Protein AF-A0A1Z7ZIZ3-F1 (afdb_monomer)

pLDDT: mean 87.57, std 15.67, range [35.22, 98.44]

Mean predicted aligned error: 7.8 Å

Foldseek 3Di:
DDPPPPPPCQVVQPPFLCRPCVVVLVVVLVVLLVQLVVLQVQLVVCCVVPNQQDPSS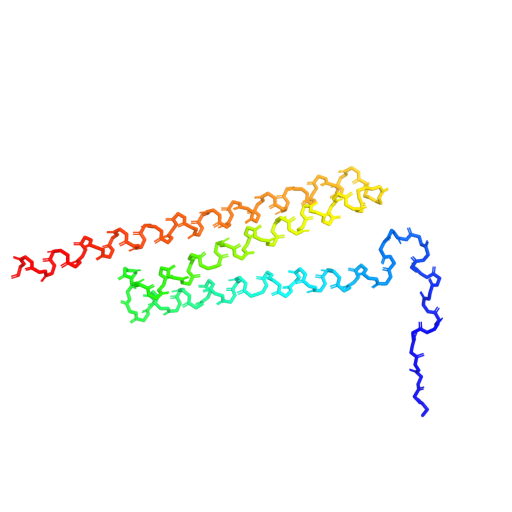LVSLLVSLVSLLVSLVSLVVVCVSRVVVDDPVRSVVSNVVSVVSNVSSVVSNVSSVVSHVVNVVVVVVVVPD

Nearest PDB structures (foldseek):
  4wwf-assembly1_A-3  TM=7.511E-01  e=4.796E+00  Cupriavidus metallidurans CH34
  1hx1-assembly1_B  TM=3.917E-01  e=4.114E+00  Homo sapiens
  5aqt-assembly1_B  TM=3.943E-01  e=5.047E+00  Homo sapiens

Sequence (129 aa):
MLVIPDIYYSKVYENHVLGAFNNLILTGLLVIILTGSFKVQQGIKHIIKEGFFNSTSELKFKHSGLIFIVFACCRFLYIIIVIREFKLSELINNSIMAFLVILVGIGLLIFSDFIKNGGVLKEENDLTI

Structure (mmCIF, N/CA/C/O backbone):
data_AF-A0A1Z7ZIZ3-F1
#
_entry.id   AF-A0A1Z7ZIZ3-F1
#
loop_
_atom_site.group_PDB
_atom_site.id
_atom_site.type_symbol
_atom_site.label_atom_id
_atom_site.label_alt_id
_atom_site.label_comp_id
_atom_site.label_asym_id
_atom_site.label_entity_id
_atom_site.label_seq_id
_atom_site.pdbx_PDB_ins_code
_atom_site.Cartn_x
_atom_site.Cartn_y
_atom_site.Cartn_z
_atom_site.occupancy
_atom_site.B_iso_or_equiv
_atom_site.auth_seq_id
_atom_site.auth_comp_id
_atom_site.auth_asym_id
_atom_site.auth_atom_id
_atom_site.pdbx_PDB_model_num
ATOM 1 N N . MET A 1 1 ? -19.437 -14.476 -36.652 1.00 35.22 1 MET A N 1
ATOM 2 C CA . MET A 1 1 ? -18.017 -14.678 -36.999 1.00 35.22 1 MET A CA 1
ATOM 3 C C . MET A 1 1 ? -17.202 -14.162 -35.824 1.00 35.22 1 MET A C 1
ATOM 5 O O . MET A 1 1 ? -17.168 -12.960 -35.604 1.00 35.22 1 MET A O 1
ATOM 9 N N . LEU A 1 2 ? -16.708 -15.070 -34.981 1.00 36.31 2 LEU A N 1
ATOM 10 C CA . LEU A 1 2 ? -15.937 -14.743 -33.779 1.00 36.31 2 LEU A CA 1
ATOM 11 C C . LEU A 1 2 ? -14.520 -14.384 -34.239 1.00 36.31 2 LEU A C 1
ATOM 13 O O . LEU A 1 2 ? -13.736 -15.261 -34.591 1.00 36.31 2 LEU A O 1
ATOM 17 N N . VAL A 1 3 ? -14.236 -13.089 -34.345 1.00 40.53 3 VAL A N 1
ATOM 18 C CA . VAL A 1 3 ? -12.892 -12.598 -34.658 1.00 40.53 3 VAL A CA 1
ATOM 19 C C . VAL A 1 3 ? -12.088 -12.688 -33.367 1.00 40.53 3 VAL A C 1
ATOM 21 O O . VAL A 1 3 ? -12.293 -11.893 -32.455 1.00 40.53 3 VAL A O 1
ATOM 24 N N . ILE A 1 4 ? -11.226 -13.701 -33.269 1.00 49.31 4 ILE A N 1
ATOM 25 C CA . ILE A 1 4 ? -10.230 -13.825 -32.201 1.00 49.31 4 ILE A CA 1
ATOM 26 C C . ILE A 1 4 ? -9.181 -12.724 -32.454 1.00 49.31 4 ILE A C 1
ATOM 28 O O . ILE A 1 4 ? -8.470 -12.813 -33.458 1.00 49.31 4 ILE A O 1
ATOM 32 N N . PRO A 1 5 ? -9.076 -11.676 -31.614 1.00 52.44 5 PRO A N 1
ATOM 33 C CA . PRO A 1 5 ? -8.212 -10.520 -31.889 1.00 52.44 5 PRO A CA 1
ATOM 34 C C . PRO A 1 5 ? -6.716 -10.800 -31.673 1.00 52.44 5 PRO A C 1
ATOM 36 O O . PRO A 1 5 ? -5.875 -9.982 -32.042 1.00 52.44 5 PRO A O 1
ATOM 39 N N . ASP A 1 6 ? -6.370 -11.943 -31.078 1.00 51.06 6 ASP A N 1
ATOM 40 C CA . ASP A 1 6 ? -5.061 -12.142 -30.446 1.00 51.06 6 ASP A CA 1
ATOM 41 C C . ASP A 1 6 ? -3.905 -12.472 -31.401 1.00 51.06 6 ASP A C 1
ATOM 43 O O . ASP A 1 6 ? -2.746 -12.337 -31.018 1.00 51.06 6 ASP A O 1
ATOM 47 N N . ILE A 1 7 ? -4.164 -12.855 -32.656 1.00 52.44 7 ILE A N 1
ATOM 48 C CA . ILE A 1 7 ? -3.083 -13.295 -33.564 1.00 52.44 7 ILE A CA 1
ATOM 49 C C . ILE A 1 7 ? -2.447 -12.117 -34.329 1.00 52.44 7 ILE A C 1
ATOM 51 O O . ILE A 1 7 ? -1.280 -12.186 -34.710 1.00 52.44 7 ILE A O 1
ATOM 55 N N . TYR A 1 8 ? -3.163 -11.000 -34.515 1.00 43.50 8 TYR A N 1
ATOM 56 C CA . TYR A 1 8 ? -2.672 -9.865 -35.318 1.00 43.50 8 TYR A CA 1
ATOM 57 C C . TYR A 1 8 ? -1.882 -8.806 -34.529 1.00 43.50 8 TYR A C 1
ATOM 59 O O . TYR A 1 8 ? -1.191 -7.989 -35.136 1.00 43.50 8 TYR A O 1
ATOM 67 N N . TYR A 1 9 ? -1.931 -8.824 -33.192 1.00 49.38 9 TYR A N 1
ATOM 68 C CA . TYR A 1 9 ? -1.255 -7.829 -32.344 1.00 49.38 9 TYR A CA 1
ATOM 69 C C . TYR A 1 9 ? 0.170 -8.208 -31.912 1.00 49.38 9 TYR A C 1
ATOM 71 O O . TYR A 1 9 ? 0.824 -7.415 -31.236 1.00 49.38 9 TYR A O 1
ATOM 79 N N . SER A 1 10 ? 0.694 -9.368 -32.323 1.00 48.75 10 SER A N 1
ATOM 80 C CA . SER A 1 10 ? 2.029 -9.840 -31.913 1.00 48.75 10 SER A CA 1
ATOM 81 C C . SER A 1 10 ? 3.161 -8.861 -32.260 1.00 48.75 10 SER A C 1
ATOM 83 O O . SER A 1 10 ? 4.066 -8.671 -31.452 1.00 48.75 10 SER A O 1
ATOM 85 N N . LYS A 1 11 ? 3.062 -8.144 -33.389 1.00 50.12 11 LYS A N 1
ATOM 86 C CA . LYS A 1 11 ? 4.065 -7.149 -33.817 1.00 50.12 11 LYS A CA 1
ATOM 87 C C . LYS A 1 11 ? 4.152 -5.899 -32.938 1.00 50.12 11 LYS A C 1
ATOM 89 O O . LYS A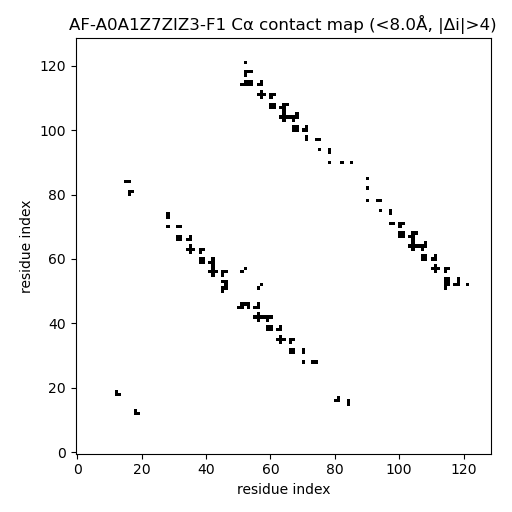 1 11 ? 5.183 -5.238 -32.931 1.00 50.12 11 LYS A O 1
ATOM 94 N N . VAL A 1 12 ? 3.099 -5.548 -32.196 1.00 54.22 12 VAL A N 1
ATOM 95 C CA . VAL A 1 12 ? 3.129 -4.379 -31.290 1.00 54.22 12 VAL A CA 1
ATOM 96 C C . VAL A 1 12 ? 3.939 -4.686 -30.025 1.00 54.22 12 VAL A C 1
ATOM 98 O O . VAL A 1 12 ? 4.492 -3.785 -29.401 1.00 54.22 12 VAL A O 1
ATOM 101 N N . TYR A 1 13 ? 4.058 -5.967 -29.670 1.00 52.28 13 TYR A N 1
ATOM 102 C CA . TYR A 1 13 ? 4.706 -6.424 -28.444 1.00 52.28 13 TYR A CA 1
ATOM 103 C C . TYR A 1 13 ? 6.163 -6.873 -28.628 1.00 52.28 13 TYR A C 1
ATOM 105 O O . TYR A 1 13 ? 6.832 -7.108 -27.626 1.00 52.28 13 TYR A O 1
ATOM 113 N N . GLU A 1 14 ? 6.676 -6.954 -29.864 1.00 55.84 14 GLU A N 1
ATOM 114 C CA . GLU A 1 14 ? 8.046 -7.422 -30.160 1.00 55.84 14 GLU A CA 1
ATOM 115 C C . GLU A 1 14 ? 9.156 -6.539 -29.559 1.00 55.84 14 GLU A C 1
ATOM 117 O O . GLU A 1 14 ? 10.275 -7.010 -29.380 1.00 55.84 14 GLU A O 1
ATOM 122 N N . ASN A 1 15 ? 8.854 -5.288 -29.191 1.00 60.50 15 ASN A N 1
ATOM 123 C CA . ASN A 1 15 ? 9.850 -4.327 -28.697 1.00 60.50 15 ASN A CA 1
ATOM 124 C C . ASN A 1 15 ? 9.861 -4.132 -27.168 1.00 60.50 15 ASN A C 1
ATOM 126 O O . ASN A 1 15 ? 10.645 -3.324 -26.675 1.00 60.50 15 ASN A O 1
ATOM 130 N N . HIS A 1 16 ? 9.020 -4.851 -26.417 1.00 65.38 16 HIS A N 1
ATOM 131 C CA . HIS A 1 16 ? 8.945 -4.745 -24.955 1.00 65.38 16 HIS A CA 1
ATOM 132 C C . HIS A 1 16 ? 9.439 -6.038 -24.288 1.00 65.38 16 HIS A C 1
ATOM 134 O O . HIS A 1 16 ? 9.002 -7.128 -24.649 1.00 65.38 16 HIS A O 1
ATOM 140 N N . VAL A 1 17 ? 10.287 -5.924 -23.262 1.00 75.81 17 VAL A N 1
ATOM 141 C CA . VAL A 1 17 ? 10.878 -7.000 -22.438 1.00 75.81 17 VAL A CA 1
ATOM 142 C C . VAL A 1 17 ? 9.814 -7.966 -21.914 1.00 75.81 17 VAL A C 1
ATOM 144 O O . VAL A 1 17 ? 10.076 -9.158 -21.782 1.00 75.81 17 VAL A O 1
ATOM 147 N N . LEU A 1 18 ? 8.605 -7.470 -21.635 1.00 78.69 18 LEU A N 1
ATOM 148 C CA . LEU A 1 18 ? 7.485 -8.275 -21.136 1.00 78.69 18 LEU A CA 1
ATOM 149 C C . LEU A 1 18 ? 6.392 -8.548 -22.181 1.00 78.69 18 LEU A C 1
ATOM 151 O O . LEU A 1 18 ? 5.465 -9.306 -21.895 1.00 78.69 18 LEU A O 1
ATOM 155 N N . GLY A 1 19 ? 6.470 -7.958 -23.378 1.00 80.75 19 GLY A N 1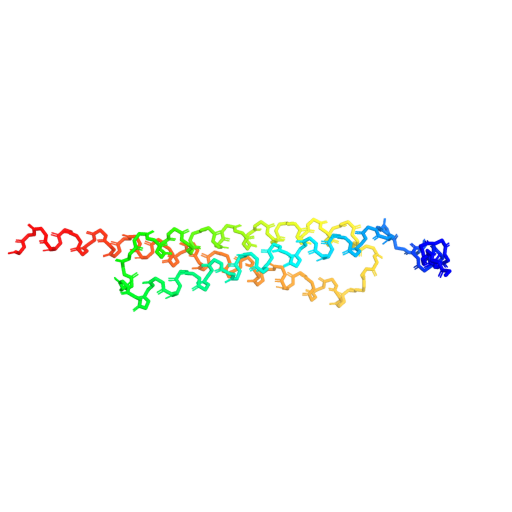
ATOM 156 C CA . GLY A 1 19 ? 5.475 -8.128 -24.441 1.00 80.75 19 GLY A CA 1
ATOM 157 C C . G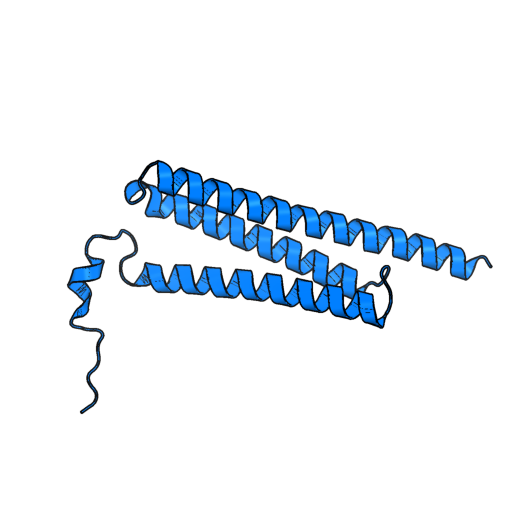LY A 1 19 ? 4.022 -8.051 -23.938 1.00 80.75 19 GLY A C 1
ATOM 158 O O . GLY A 1 19 ? 3.652 -7.139 -23.195 1.00 80.75 19 GLY A O 1
ATOM 159 N N . ALA A 1 20 ? 3.195 -9.036 -24.304 1.00 74.75 20 ALA A N 1
ATOM 160 C CA . ALA A 1 20 ? 1.785 -9.113 -23.900 1.00 74.75 20 ALA A CA 1
ATOM 161 C C . ALA A 1 20 ? 1.573 -9.277 -22.377 1.00 74.75 20 ALA A C 1
ATOM 163 O O . ALA A 1 20 ? 0.529 -8.885 -21.850 1.00 74.75 20 ALA A O 1
ATOM 164 N N . PHE A 1 21 ? 2.566 -9.796 -21.643 1.00 83.38 21 PHE A N 1
ATOM 165 C CA . PHE A 1 21 ? 2.489 -9.950 -20.186 1.00 83.38 21 PHE A CA 1
ATOM 166 C C . PHE A 1 21 ? 2.569 -8.619 -19.440 1.00 83.38 21 PHE A C 1
ATOM 168 O O . PHE A 1 21 ? 2.153 -8.547 -18.283 1.00 83.38 21 PHE A O 1
ATOM 175 N N . ASN A 1 22 ? 3.040 -7.551 -20.091 1.00 86.00 22 ASN A N 1
ATOM 176 C CA . ASN A 1 22 ? 3.114 -6.231 -19.476 1.00 86.00 22 ASN A CA 1
ATOM 177 C C . ASN A 1 22 ? 1.737 -5.756 -18.978 1.00 86.00 22 ASN A C 1
ATOM 179 O O . ASN A 1 22 ? 1.581 -5.353 -17.826 1.00 86.00 22 ASN A O 1
ATOM 183 N N . ASN A 1 23 ? 0.706 -5.901 -19.814 1.00 86.94 23 ASN A N 1
ATOM 184 C CA . ASN A 1 23 ? -0.663 -5.516 -19.465 1.00 86.94 23 ASN A CA 1
ATOM 185 C C . ASN A 1 23 ? -1.233 -6.364 -18.322 1.00 86.94 23 ASN A C 1
ATOM 187 O O . ASN A 1 23 ? -1.930 -5.837 -17.453 1.00 86.94 23 ASN A O 1
ATOM 191 N N . LEU A 1 24 ? -0.905 -7.659 -18.282 1.00 89.12 24 LEU A N 1
ATOM 192 C CA . LEU A 1 24 ? -1.287 -8.543 -17.178 1.00 89.12 24 LEU A CA 1
ATOM 193 C C . LEU A 1 24 ? -0.649 -8.100 -15.857 1.00 89.12 24 LEU A C 1
ATOM 195 O O . LEU A 1 24 ? -1.346 -8.004 -14.848 1.00 89.12 24 LEU A O 1
ATOM 199 N N . ILE A 1 25 ? 0.646 -7.773 -15.859 1.00 90.75 25 ILE A N 1
ATOM 200 C CA . ILE A 1 25 ? 1.363 -7.317 -14.659 1.00 90.75 25 ILE A CA 1
ATOM 201 C C . ILE A 1 25 ? 0.810 -5.975 -14.168 1.00 90.75 25 ILE A C 1
ATOM 203 O O . ILE A 1 25 ? 0.539 -5.821 -12.976 1.00 90.75 25 ILE A O 1
ATOM 207 N N . LEU A 1 26 ? 0.579 -5.019 -15.073 1.00 90.88 26 LEU A N 1
ATOM 208 C CA . LEU A 1 26 ? -0.020 -3.725 -14.731 1.00 90.88 26 LEU A CA 1
ATOM 209 C C . LEU A 1 26 ? -1.442 -3.879 -14.172 1.00 90.88 26 LEU A C 1
ATOM 211 O O . LEU A 1 26 ? -1.787 -3.228 -13.185 1.00 90.88 26 LEU A O 1
ATOM 215 N N . THR A 1 27 ? -2.241 -4.784 -14.742 1.00 93.38 27 THR A N 1
ATOM 216 C CA . THR A 1 27 ? -3.579 -5.116 -14.227 1.00 93.38 27 THR A CA 1
ATOM 217 C C . THR A 1 27 ? -3.494 -5.747 -12.837 1.00 93.38 27 THR A C 1
ATOM 219 O O . THR A 1 27 ? -4.250 -5.371 -11.944 1.00 93.38 27 THR A O 1
ATOM 222 N N . GLY A 1 28 ? -2.540 -6.653 -12.608 1.00 95.50 28 GLY A N 1
ATOM 223 C CA . GLY A 1 28 ? -2.293 -7.237 -11.289 1.00 95.50 28 GLY A CA 1
ATOM 224 C C . GLY A 1 28 ? -1.945 -6.177 -10.241 1.00 95.50 28 GLY A C 1
ATOM 225 O O . GLY A 1 28 ? -2.542 -6.145 -9.166 1.00 95.50 28 GLY A O 1
ATOM 226 N N . LEU A 1 29 ? -1.046 -5.248 -10.576 1.00 95.00 29 LEU A N 1
ATOM 227 C CA . LEU A 1 29 ? -0.696 -4.117 -9.712 1.00 95.00 29 LEU A CA 1
ATOM 228 C C . LEU A 1 29 ? -1.916 -3.232 -9.405 1.00 95.00 29 LEU A C 1
ATOM 230 O O . LEU A 1 29 ? -2.110 -2.833 -8.255 1.00 95.00 29 LEU A O 1
ATOM 234 N N . LEU A 1 30 ? -2.775 -2.978 -10.397 1.00 95.75 30 LEU A N 1
ATOM 235 C CA . LEU A 1 30 ? -4.028 -2.244 -10.206 1.00 95.75 30 LEU A CA 1
ATOM 236 C C . LEU A 1 30 ? -4.980 -2.967 -9.236 1.00 95.75 30 LEU A C 1
ATOM 238 O O . LEU A 1 30 ? -5.558 -2.343 -8.349 1.00 95.75 30 LEU A O 1
ATOM 242 N N . VAL A 1 31 ? -5.127 -4.287 -9.348 1.00 97.38 31 VAL A N 1
ATOM 243 C CA . VAL A 1 31 ? -5.972 -5.062 -8.424 1.00 97.38 31 VAL A CA 1
ATOM 244 C C . VAL A 1 31 ? -5.445 -4.976 -6.989 1.00 97.38 31 VAL A C 1
ATOM 246 O O . VAL A 1 31 ? -6.230 -4.794 -6.054 1.00 97.38 31 VAL A O 1
ATOM 249 N N . ILE A 1 32 ? -4.124 -5.041 -6.795 1.00 97.25 32 ILE A N 1
ATOM 250 C CA . ILE A 1 32 ? -3.506 -4.917 -5.467 1.00 97.25 32 ILE A CA 1
ATOM 251 C C . ILE A 1 32 ? -3.803 -3.537 -4.862 1.00 97.25 32 ILE A C 1
ATOM 253 O O . ILE A 1 32 ? -4.265 -3.458 -3.720 1.00 97.25 32 ILE A O 1
ATOM 257 N N . ILE A 1 33 ? -3.602 -2.448 -5.617 1.00 96.62 33 ILE A N 1
ATOM 258 C CA . ILE A 1 33 ? -3.799 -1.090 -5.083 1.00 96.62 33 ILE A CA 1
ATOM 259 C C . ILE A 1 33 ? -5.276 -0.782 -4.793 1.00 96.62 33 ILE A C 1
ATOM 261 O O . ILE A 1 33 ? -5.589 -0.141 -3.784 1.00 96.62 33 ILE A O 1
ATOM 265 N N . LEU A 1 34 ? -6.199 -1.304 -5.610 1.00 98.06 34 LEU A N 1
ATOM 266 C CA . LEU A 1 34 ? -7.639 -1.228 -5.348 1.00 98.06 34 LEU A CA 1
ATOM 267 C C . LEU A 1 34 ? -8.021 -2.017 -4.092 1.00 98.06 34 LEU A C 1
ATOM 269 O O . LEU A 1 34 ? -8.811 -1.537 -3.281 1.00 98.06 34 LEU A O 1
ATOM 273 N N . THR A 1 35 ? -7.418 -3.189 -3.883 1.00 97.81 35 THR A N 1
ATOM 274 C CA . THR A 1 35 ? -7.657 -4.003 -2.683 1.00 97.81 35 THR A CA 1
ATOM 275 C C . THR A 1 35 ? -7.200 -3.277 -1.415 1.00 97.81 35 THR A C 1
ATOM 277 O O . THR A 1 35 ? -7.941 -3.252 -0.431 1.00 97.81 35 THR A O 1
ATOM 280 N N . GLY A 1 36 ? -6.023 -2.640 -1.438 1.00 97.88 36 GLY A N 1
ATOM 281 C CA . GLY A 1 36 ? -5.541 -1.800 -0.334 1.00 97.88 36 GLY A CA 1
ATOM 282 C C . GLY A 1 36 ? -6.494 -0.637 -0.053 1.00 97.88 36 GLY A C 1
ATOM 283 O O . GLY A 1 36 ? -7.006 -0.487 1.056 1.00 97.88 36 GLY A O 1
ATOM 284 N N . SER A 1 37 ? -6.851 0.112 -1.096 1.00 98.12 37 SER A N 1
ATOM 285 C CA . SER A 1 37 ? -7.788 1.242 -1.004 1.00 98.12 37 SER A CA 1
ATOM 286 C C . SER A 1 37 ? -9.151 0.840 -0.424 1.00 98.12 37 SER A C 1
ATOM 288 O O . SER A 1 37 ? -9.696 1.524 0.442 1.00 98.12 37 SER A O 1
ATOM 290 N N . PHE A 1 38 ? -9.680 -0.317 -0.827 1.00 98.12 38 PHE A N 1
ATOM 291 C CA . PHE A 1 38 ? -10.931 -0.844 -0.288 1.00 98.12 38 PHE A CA 1
ATOM 292 C C . PHE A 1 38 ? -10.826 -1.184 1.208 1.00 98.12 38 PHE A C 1
ATOM 294 O O . PHE A 1 38 ? -11.770 -0.951 1.964 1.00 98.12 38 PHE A O 1
ATOM 301 N N . LYS A 1 39 ? -9.675 -1.685 1.681 1.00 97.56 39 LYS A N 1
ATOM 302 C CA . LYS A 1 39 ? -9.437 -1.915 3.117 1.00 97.56 39 LYS A CA 1
ATOM 303 C C . LYS A 1 39 ? -9.370 -0.605 3.903 1.00 97.56 39 LYS A C 1
ATOM 305 O O . LYS A 1 39 ? -9.973 -0.550 4.973 1.00 97.56 39 LYS A O 1
ATOM 310 N N . VAL A 1 40 ? -8.739 0.448 3.373 1.00 98.31 40 VAL A N 1
ATOM 311 C CA . VAL A 1 40 ? -8.784 1.800 3.976 1.00 98.31 40 VAL A CA 1
ATOM 312 C C . VAL A 1 40 ? -10.221 2.283 4.110 1.00 98.31 40 VAL A C 1
ATOM 314 O O . VAL A 1 40 ? -10.633 2.678 5.199 1.00 98.31 40 VAL A O 1
ATOM 317 N N . GLN A 1 41 ? -11.018 2.181 3.044 1.00 98.19 41 GLN A N 1
ATOM 318 C CA . GLN A 1 41 ? -12.425 2.580 3.080 1.00 98.19 41 GLN A CA 1
ATOM 319 C C . GLN A 1 41 ? -13.210 1.801 4.147 1.00 98.19 41 GLN A C 1
ATOM 321 O O . GLN A 1 41 ? -14.006 2.383 4.884 1.00 98.19 41 GLN A O 1
ATOM 326 N N . GLN A 1 42 ? -12.965 0.491 4.274 1.00 97.38 42 GLN A N 1
ATOM 327 C CA . GLN A 1 42 ? -13.550 -0.314 5.347 1.00 97.38 42 GLN A CA 1
ATOM 328 C C . GLN A 1 42 ? -13.108 0.162 6.736 1.00 97.38 42 GLN A C 1
ATOM 330 O O . GLN A 1 42 ? -13.951 0.225 7.627 1.00 97.38 42 GLN A O 1
ATOM 335 N N . GLY A 1 43 ? -11.830 0.497 6.933 1.00 97.06 43 GLY A N 1
ATOM 336 C CA . GLY A 1 43 ? -11.317 1.024 8.201 1.00 97.06 43 GLY A CA 1
ATOM 337 C C . GLY A 1 43 ? -12.003 2.329 8.601 1.00 97.06 43 GLY A C 1
ATOM 338 O O . GLY A 1 43 ? -12.534 2.433 9.705 1.00 97.06 43 GLY A O 1
ATOM 339 N N . ILE A 1 44 ? -12.105 3.277 7.664 1.00 97.56 44 ILE A N 1
ATOM 340 C CA . ILE A 1 44 ? -12.802 4.559 7.865 1.00 97.56 44 ILE A CA 1
ATOM 341 C C . ILE A 1 44 ? -14.280 4.332 8.205 1.00 97.56 44 ILE A C 1
ATOM 343 O O . ILE A 1 44 ? -14.807 4.952 9.126 1.00 97.56 44 ILE A O 1
ATOM 347 N N . LYS A 1 45 ? -14.956 3.406 7.513 1.00 97.69 45 LYS A N 1
ATOM 348 C CA . LYS A 1 45 ? -16.360 3.078 7.798 1.00 97.69 45 LYS A CA 1
ATOM 349 C C . LYS A 1 45 ? -16.565 2.591 9.239 1.00 97.69 45 LYS A C 1
ATOM 351 O O . LYS A 1 45 ? -17.557 2.970 9.857 1.00 97.69 45 LYS A O 1
ATOM 356 N N . HIS A 1 46 ? -15.653 1.774 9.771 1.00 95.62 46 HIS A N 1
ATOM 357 C CA . HIS A 1 46 ? -15.739 1.319 11.165 1.00 95.62 46 HIS A CA 1
ATOM 358 C C . HIS A 1 46 ? -15.433 2.452 12.145 1.00 95.62 46 HIS A C 1
ATOM 360 O O . HIS A 1 46 ? -16.141 2.564 13.136 1.00 95.62 46 HIS A O 1
ATOM 366 N N . ILE A 1 47 ? -14.492 3.354 11.828 1.00 95.81 47 ILE A N 1
ATOM 367 C CA . ILE A 1 47 ? -14.265 4.565 12.637 1.00 95.81 47 ILE A CA 1
ATOM 368 C C . ILE A 1 47 ? -15.546 5.397 12.763 1.00 95.81 47 ILE A C 1
ATOM 370 O O . ILE A 1 47 ? -15.904 5.818 13.859 1.00 95.81 47 ILE A O 1
ATOM 374 N N . ILE A 1 48 ? -16.255 5.616 11.653 1.00 96.25 48 ILE A N 1
ATOM 375 C CA . ILE A 1 48 ? -17.491 6.413 11.644 1.00 96.25 48 ILE A CA 1
ATOM 376 C C . ILE A 1 48 ? -18.602 5.735 12.459 1.00 96.25 48 ILE A C 1
ATOM 378 O O . ILE A 1 48 ? -19.384 6.416 13.114 1.00 96.25 48 ILE A O 1
ATOM 382 N N . LYS A 1 49 ? -18.693 4.401 12.408 1.00 95.38 49 LYS A N 1
ATOM 383 C CA . LYS A 1 49 ? -19.785 3.646 13.037 1.00 95.38 49 LYS A CA 1
ATOM 384 C C . LYS A 1 49 ? -19.541 3.343 14.518 1.00 95.38 49 LYS A C 1
ATOM 386 O O . LYS A 1 49 ? -20.483 3.351 15.301 1.00 95.38 49 LYS A O 1
ATOM 391 N N . GLU A 1 50 ? -18.307 3.015 14.879 1.00 92.50 50 GLU A N 1
ATOM 392 C CA . GLU A 1 50 ? -17.955 2.404 16.169 1.00 92.50 50 GLU A CA 1
ATOM 393 C C . GLU A 1 50 ? -16.947 3.253 16.964 1.00 92.50 50 GLU A C 1
ATOM 395 O O . GLU A 1 50 ? -16.583 2.899 18.084 1.00 92.50 50 GLU A O 1
ATOM 400 N N . GLY A 1 51 ? -16.526 4.396 16.413 1.00 91.19 51 GLY A N 1
ATOM 401 C CA . GLY A 1 51 ? -15.549 5.297 17.011 1.00 91.19 51 GLY A CA 1
ATOM 402 C C . GLY A 1 51 ? -14.114 5.018 16.563 1.00 91.19 51 GLY A C 1
ATOM 403 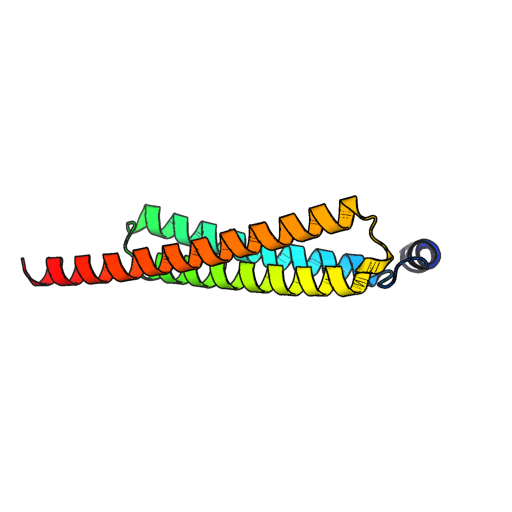O O . GLY A 1 51 ? -13.796 3.989 15.970 1.00 91.19 51 GLY A O 1
ATOM 404 N N . PHE A 1 52 ? -13.228 5.977 16.839 1.00 90.00 52 PHE A N 1
ATOM 405 C CA . PHE A 1 52 ? -11.843 5.960 16.359 1.00 90.00 52 PHE A CA 1
ATOM 406 C C . PHE A 1 52 ? -11.022 4.780 16.909 1.00 90.00 52 PHE A C 1
ATOM 408 O O . PHE A 1 52 ? -10.366 4.081 16.137 1.00 90.00 52 PHE A O 1
ATOM 415 N N . PHE A 1 53 ? -11.096 4.536 18.221 1.00 90.69 53 PHE A N 1
ATOM 416 C CA . PHE A 1 53 ? -10.361 3.476 18.916 1.00 90.69 53 PHE A CA 1
ATOM 417 C C . PHE A 1 53 ? -11.131 2.149 18.879 1.00 90.69 53 PHE A C 1
ATOM 419 O O . PHE A 1 53 ? -11.879 1.831 19.801 1.00 90.69 53 PHE A O 1
ATOM 426 N N . ASN A 1 54 ? -10.982 1.401 17.784 1.00 92.00 54 ASN A N 1
ATOM 427 C CA . ASN A 1 54 ? -11.667 0.129 17.552 1.00 92.00 54 ASN A CA 1
ATOM 428 C C . ASN A 1 54 ? -10.717 -0.903 16.908 1.00 92.00 54 ASN A C 1
ATOM 430 O O . ASN A 1 54 ? -9.979 -0.591 15.974 1.00 92.00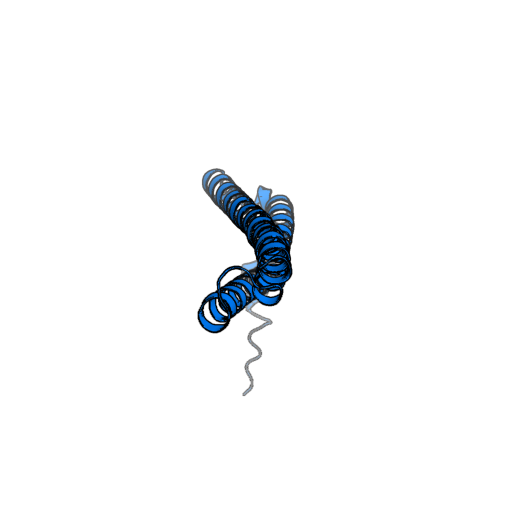 54 ASN A O 1
ATOM 434 N N . SER A 1 55 ? -10.764 -2.155 17.368 1.00 92.62 55 SER A N 1
ATOM 435 C CA . SER A 1 55 ? -9.895 -3.246 16.888 1.00 92.62 55 SER A CA 1
ATOM 436 C C . SER A 1 55 ? -10.134 -3.631 15.419 1.00 92.62 55 SER A C 1
ATOM 438 O O . SER A 1 55 ? -9.227 -4.063 14.704 1.00 92.62 55 SER A O 1
ATOM 440 N N . THR A 1 56 ? -11.353 -3.441 14.916 1.00 94.06 56 THR A N 1
ATOM 441 C CA . THR A 1 56 ? -11.695 -3.674 13.513 1.00 94.06 56 THR A CA 1
ATOM 442 C C . THR A 1 56 ? -11.055 -2.625 12.616 1.00 94.06 56 THR A C 1
ATOM 444 O O . THR A 1 56 ? -10.489 -2.987 11.584 1.00 94.06 56 THR A O 1
ATOM 447 N N . SER A 1 57 ? -11.117 -1.336 12.974 1.00 94.94 57 SER A N 1
ATOM 448 C CA . SER A 1 57 ? -10.469 -0.286 12.180 1.00 94.94 57 SER A CA 1
ATOM 449 C C . SER A 1 57 ? -8.948 -0.452 12.201 1.00 94.94 57 SER A C 1
ATOM 451 O O . SER A 1 57 ? -8.351 -0.443 11.123 1.00 94.94 57 SER A O 1
ATOM 453 N N . GLU A 1 58 ? -8.354 -0.733 13.369 1.00 96.69 58 GLU A N 1
ATOM 454 C CA . GLU A 1 58 ? -6.940 -1.120 13.529 1.00 96.69 58 GLU A CA 1
ATOM 455 C C . GLU A 1 58 ? -6.549 -2.184 12.492 1.00 96.69 58 GLU A C 1
ATOM 457 O O . GLU A 1 58 ? -5.711 -1.947 11.619 1.00 96.69 58 GLU A O 1
ATOM 462 N N . LEU A 1 59 ? -7.217 -3.342 12.513 1.00 97.25 59 LEU A N 1
ATOM 463 C CA . LEU A 1 59 ? -6.870 -4.461 11.641 1.00 97.25 59 LEU A CA 1
ATOM 464 C C . LEU A 1 59 ? -6.981 -4.101 10.150 1.00 97.25 59 LEU A C 1
ATOM 466 O O . LEU A 1 59 ? -6.174 -4.551 9.331 1.00 97.25 59 LEU A O 1
ATOM 470 N N . LYS A 1 60 ? -7.979 -3.295 9.766 1.00 97.50 60 LYS A N 1
ATOM 471 C CA . LYS A 1 60 ? -8.156 -2.861 8.370 1.00 97.50 60 LYS A CA 1
ATOM 472 C C . LYS A 1 60 ? -7.036 -1.925 7.923 1.00 97.50 60 LYS A C 1
ATOM 474 O O . LYS A 1 60 ? -6.531 -2.111 6.813 1.00 97.50 60 LYS A O 1
ATOM 479 N N . PHE A 1 61 ? -6.624 -0.976 8.762 1.00 98.06 61 PHE A N 1
ATOM 480 C CA . PHE A 1 61 ? -5.511 -0.077 8.450 1.00 98.06 61 PHE A CA 1
ATOM 481 C C . PHE A 1 61 ? -4.175 -0.815 8.424 1.00 98.06 61 PHE A C 1
ATOM 483 O O . PHE A 1 61 ? -3.426 -0.642 7.462 1.00 98.06 61 PHE A O 1
ATOM 490 N N . LYS A 1 62 ? -3.931 -1.734 9.368 1.00 98.31 62 LYS A N 1
ATOM 491 C CA . LYS A 1 62 ? -2.749 -2.606 9.355 1.00 98.31 62 LYS A CA 1
ATOM 492 C C . LYS A 1 62 ? -2.640 -3.403 8.060 1.00 98.31 62 LYS A C 1
ATOM 494 O O . LYS A 1 62 ? -1.617 -3.365 7.379 1.00 98.31 62 LYS A O 1
ATOM 499 N N . HIS A 1 63 ? -3.715 -4.100 7.685 1.00 98.06 63 HIS A N 1
ATOM 500 C CA . HIS A 1 63 ? -3.739 -4.880 6.451 1.00 98.06 63 HIS A CA 1
ATOM 501 C C . HIS A 1 63 ? -3.573 -4.006 5.212 1.00 98.06 63 HIS A C 1
ATOM 503 O O . HIS A 1 63 ? -2.851 -4.393 4.297 1.00 98.06 63 HIS A O 1
ATOM 509 N N . SER A 1 64 ? -4.199 -2.830 5.170 1.00 98.12 64 SER A N 1
ATOM 510 C CA . SER A 1 64 ? -3.997 -1.930 4.040 1.00 98.12 64 SER A CA 1
ATOM 511 C C . SER A 1 64 ? -2.560 -1.424 3.946 1.00 98.12 64 SER A C 1
ATOM 513 O O . SER A 1 64 ? -2.032 -1.351 2.839 1.00 98.12 64 SER A O 1
ATOM 515 N N . GLY A 1 65 ? -1.931 -1.088 5.075 1.00 98.19 65 GLY A N 1
ATOM 516 C CA . GLY A 1 65 ? -0.533 -0.670 5.115 1.00 98.19 65 GLY A CA 1
ATOM 517 C C . GLY A 1 65 ? 0.385 -1.738 4.524 1.00 98.19 65 GLY A C 1
ATOM 518 O O . GLY A 1 65 ? 1.171 -1.452 3.622 1.00 98.19 65 GLY A O 1
ATOM 519 N N . LEU A 1 66 ? 0.197 -2.996 4.939 1.00 98.38 66 LEU A N 1
ATOM 520 C CA . LEU A 1 66 ? 0.924 -4.140 4.381 1.00 98.38 66 LEU A CA 1
ATOM 521 C C . LEU A 1 66 ? 0.672 -4.327 2.878 1.00 98.38 66 LEU A C 1
ATOM 523 O O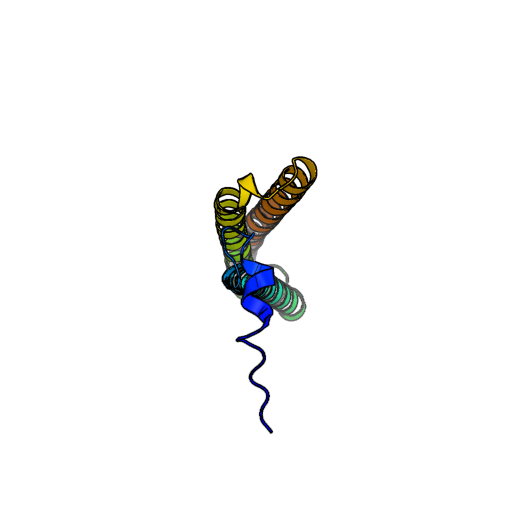 . LEU A 1 66 ? 1.621 -4.555 2.133 1.00 98.38 66 LEU A O 1
ATOM 527 N N . ILE A 1 67 ? -0.574 -4.196 2.411 1.00 98.44 67 ILE A N 1
ATOM 528 C CA . ILE A 1 67 ? -0.902 -4.315 0.980 1.00 98.44 67 ILE A CA 1
ATOM 529 C C . ILE A 1 67 ? -0.180 -3.241 0.155 1.00 98.44 67 ILE A C 1
ATOM 531 O O . ILE A 1 67 ? 0.358 -3.560 -0.904 1.00 98.44 67 ILE A O 1
ATOM 535 N N . PHE A 1 68 ? -0.121 -1.991 0.625 1.00 98.38 68 PHE A N 1
ATOM 536 C CA . PHE A 1 68 ? 0.608 -0.931 -0.081 1.00 98.38 68 PHE A CA 1
ATOM 537 C C . PHE A 1 68 ? 2.123 -1.161 -0.087 1.00 98.38 68 PHE A C 1
ATOM 539 O O . PHE A 1 68 ? 2.765 -0.908 -1.105 1.00 98.38 68 PHE A O 1
ATOM 546 N N . ILE A 1 69 ? 2.694 -1.705 0.993 1.00 98.12 69 ILE A N 1
ATOM 547 C CA . ILE A 1 69 ? 4.111 -2.101 1.018 1.00 98.12 69 ILE A CA 1
ATOM 548 C C . ILE A 1 69 ? 4.372 -3.212 -0.007 1.00 98.12 69 ILE A C 1
ATOM 550 O O . ILE A 1 69 ? 5.294 -3.092 -0.812 1.00 98.12 69 ILE A O 1
ATOM 554 N N . VAL A 1 70 ? 3.530 -4.251 -0.045 1.00 97.44 70 VAL A N 1
ATOM 555 C CA . VAL A 1 70 ? 3.635 -5.337 -1.035 1.00 97.44 70 VAL A CA 1
ATOM 556 C C . VAL A 1 70 ? 3.509 -4.796 -2.459 1.00 97.44 70 VAL A C 1
ATOM 558 O O . VAL A 1 70 ? 4.340 -5.119 -3.306 1.00 97.44 70 VAL A O 1
ATOM 561 N N . PHE A 1 71 ? 2.526 -3.928 -2.721 1.00 97.19 71 PHE A N 1
ATOM 562 C CA . PHE A 1 71 ? 2.384 -3.250 -4.011 1.00 97.19 71 PHE A CA 1
ATOM 563 C C . PHE A 1 71 ? 3.673 -2.530 -4.403 1.00 97.19 71 PHE A C 1
ATOM 565 O O . PHE A 1 71 ? 4.142 -2.687 -5.529 1.00 97.19 71 PHE A O 1
ATOM 572 N N . ALA A 1 72 ? 4.254 -1.754 -3.487 1.00 96.50 72 ALA A N 1
ATOM 573 C CA . ALA A 1 72 ? 5.454 -0.993 -3.779 1.00 96.50 72 ALA A CA 1
ATOM 574 C C . ALA A 1 72 ? 6.649 -1.909 -4.063 1.00 96.50 72 ALA A C 1
ATOM 576 O O . ALA A 1 72 ? 7.358 -1.674 -5.037 1.00 96.50 72 ALA A O 1
ATOM 577 N N . CYS A 1 73 ? 6.833 -2.991 -3.300 1.00 96.12 73 CYS A N 1
ATOM 578 C CA . CYS A 1 73 ? 7.856 -4.000 -3.583 1.00 96.12 73 CY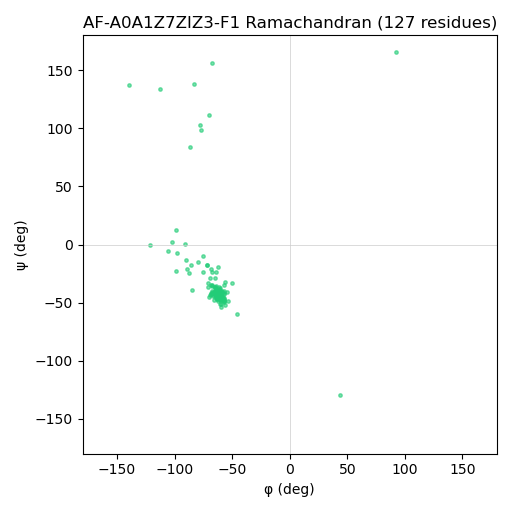S A CA 1
ATOM 579 C C . CYS A 1 73 ? 7.670 -4.622 -4.976 1.00 96.12 73 CYS A C 1
ATOM 581 O O . CYS A 1 73 ? 8.619 -4.668 -5.759 1.00 96.12 73 CYS A O 1
ATOM 583 N N . CYS A 1 74 ? 6.449 -5.036 -5.330 1.00 95.81 74 CYS A N 1
ATOM 584 C CA . CYS A 1 74 ? 6.146 -5.551 -6.667 1.00 95.81 74 CYS A CA 1
ATOM 585 C C . CYS A 1 74 ? 6.397 -4.497 -7.756 1.00 95.81 74 CYS A C 1
ATOM 587 O O . CYS A 1 74 ? 6.919 -4.825 -8.822 1.00 95.81 74 CYS A O 1
ATOM 589 N N . ARG A 1 75 ? 6.074 -3.225 -7.493 1.00 94.19 75 ARG A N 1
ATOM 590 C CA . ARG A 1 75 ? 6.327 -2.120 -8.422 1.00 94.19 75 ARG A CA 1
ATOM 591 C C . ARG A 1 75 ? 7.821 -1.870 -8.611 1.00 94.19 75 ARG A C 1
ATOM 593 O O . ARG A 1 75 ? 8.241 -1.667 -9.744 1.00 94.19 75 ARG A O 1
ATOM 600 N N . PHE A 1 76 ? 8.620 -1.927 -7.548 1.00 94.69 76 PHE A N 1
ATOM 601 C CA . PHE A 1 76 ? 10.078 -1.829 -7.631 1.00 94.69 76 PHE A CA 1
ATOM 602 C C . PHE A 1 76 ? 10.675 -2.971 -8.455 1.00 94.69 76 PHE A C 1
ATOM 604 O O . PHE A 1 76 ? 11.479 -2.714 -9.347 1.00 94.69 76 PHE A O 1
ATOM 611 N N . LEU A 1 77 ? 10.234 -4.212 -8.223 1.00 94.75 77 LEU A N 1
ATOM 612 C CA . LEU A 1 77 ? 10.654 -5.360 -9.031 1.00 94.75 77 LEU A CA 1
ATOM 613 C C . LEU A 1 77 ? 10.301 -5.167 -10.507 1.00 94.75 77 LEU A C 1
ATOM 615 O O . LEU A 1 77 ? 11.147 -5.374 -11.373 1.00 94.75 77 LEU A O 1
ATOM 619 N N . TYR A 1 78 ? 9.082 -4.704 -10.792 1.00 93.38 78 TYR A N 1
ATOM 620 C CA . TYR A 1 78 ? 8.667 -4.370 -12.149 1.00 93.38 78 TYR A CA 1
ATOM 621 C C . TYR A 1 78 ? 9.588 -3.315 -12.782 1.00 93.38 78 TYR A C 1
ATOM 623 O O . TYR A 1 78 ? 10.088 -3.543 -13.879 1.00 93.38 78 TYR A O 1
ATOM 631 N N . ILE A 1 79 ? 9.874 -2.208 -12.082 1.00 92.62 79 ILE A N 1
ATOM 632 C CA . ILE A 1 79 ? 10.771 -1.147 -12.570 1.00 92.62 79 ILE A CA 1
ATOM 633 C C . ILE A 1 79 ? 12.157 -1.706 -12.907 1.00 92.62 79 ILE A C 1
ATOM 635 O O . ILE A 1 79 ? 12.698 -1.353 -13.949 1.00 92.62 79 ILE A O 1
ATOM 639 N N . ILE A 1 80 ? 12.718 -2.585 -12.070 1.00 92.94 80 ILE A N 1
ATOM 640 C CA . ILE A 1 80 ? 14.027 -3.214 -12.314 1.00 92.94 80 ILE A CA 1
ATOM 641 C C . ILE A 1 80 ? 14.002 -4.057 -13.595 1.00 92.94 80 ILE A C 1
ATOM 643 O O . ILE A 1 80 ? 14.936 -3.981 -14.391 1.00 92.94 80 ILE A O 1
ATOM 647 N N . ILE A 1 81 ? 12.936 -4.834 -13.813 1.00 91.50 81 ILE A N 1
ATOM 648 C CA . ILE A 1 81 ? 12.795 -5.707 -14.988 1.00 91.50 81 ILE A CA 1
ATOM 649 C C . ILE A 1 81 ? 12.742 -4.886 -16.282 1.00 91.50 81 ILE A C 1
ATOM 651 O O . ILE A 1 81 ? 13.424 -5.225 -17.248 1.00 91.50 81 ILE A O 1
ATOM 655 N N . VAL A 1 82 ? 11.972 -3.794 -16.300 1.00 90.38 82 VAL A N 1
ATOM 656 C CA . VAL A 1 82 ? 11.754 -2.981 -17.513 1.00 90.38 82 VAL A CA 1
ATOM 657 C C . VAL A 1 82 ? 12.637 -1.729 -17.581 1.00 90.38 82 VAL A C 1
ATOM 659 O O . VAL A 1 82 ? 12.420 -0.861 -18.421 1.00 90.38 82 VAL A O 1
ATOM 662 N N . ILE A 1 83 ? 13.661 -1.612 -16.727 1.00 91.31 83 ILE A N 1
ATOM 663 C CA . ILE A 1 83 ? 14.462 -0.383 -16.577 1.00 91.31 83 ILE A CA 1
ATOM 664 C C . ILE A 1 83 ? 15.092 0.100 -17.889 1.00 91.31 83 ILE A C 1
ATOM 666 O O . ILE A 1 83 ? 15.244 1.300 -18.097 1.00 91.31 83 ILE A O 1
ATOM 670 N N . ARG A 1 84 ? 15.437 -0.833 -18.785 1.00 88.75 84 ARG A N 1
ATOM 671 C CA . ARG A 1 84 ? 16.058 -0.542 -20.087 1.00 88.75 84 ARG A CA 1
ATOM 672 C C . ARG A 1 84 ? 15.094 0.097 -21.087 1.00 88.75 84 ARG A C 1
ATOM 674 O O . ARG A 1 84 ? 15.553 0.662 -22.072 1.00 88.75 84 ARG A O 1
ATOM 681 N N . GLU A 1 85 ? 13.790 0.000 -20.844 1.00 87.25 85 GLU A N 1
ATOM 682 C CA . GLU A 1 85 ? 12.754 0.605 -21.684 1.00 87.25 85 GLU A CA 1
ATOM 683 C C . GLU A 1 85 ? 12.412 2.033 -21.258 1.00 87.25 85 GLU A C 1
ATOM 685 O O . GLU A 1 85 ? 11.8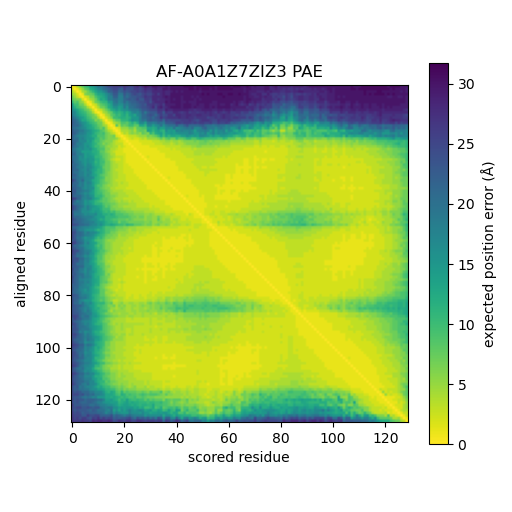69 2.797 -22.054 1.00 87.25 85 GLU A O 1
ATOM 690 N N . PHE A 1 86 ? 12.720 2.408 -20.013 1.00 86.69 86 PHE A N 1
ATOM 691 C CA . PHE A 1 86 ? 12.358 3.716 -19.489 1.00 86.69 86 PHE A CA 1
ATOM 692 C C . PHE A 1 86 ? 13.360 4.797 -19.873 1.00 86.69 86 PHE A C 1
ATOM 694 O O . PHE A 1 86 ? 14.576 4.651 -19.734 1.00 86.69 86 PHE A O 1
ATOM 701 N N . LYS A 1 87 ? 12.825 5.964 -20.240 1.00 93.06 87 LYS A N 1
ATOM 702 C CA . LYS A 1 87 ? 13.605 7.206 -20.204 1.00 93.06 87 LYS A CA 1
ATOM 703 C C . LYS A 1 87 ? 13.916 7.575 -18.754 1.00 93.06 87 LYS A C 1
ATOM 705 O O . LYS A 1 87 ? 13.162 7.243 -17.841 1.00 93.06 87 LYS A O 1
ATOM 710 N N . LEU A 1 88 ? 14.981 8.347 -18.535 1.00 91.50 88 LEU A N 1
ATOM 711 C CA . LEU A 1 88 ? 15.377 8.778 -17.188 1.00 91.50 88 LEU A CA 1
ATOM 712 C C . LEU A 1 88 ? 14.235 9.486 -16.430 1.00 91.50 88 LEU A C 1
ATOM 714 O O . LEU A 1 88 ? 14.025 9.218 -15.252 1.00 91.50 88 LEU A O 1
ATOM 718 N N . SER A 1 89 ? 13.460 10.341 -17.106 1.00 93.31 89 SER A N 1
ATOM 719 C CA . SER A 1 89 ? 12.302 11.024 -16.509 1.00 93.31 89 SER A CA 1
ATOM 720 C C . SER A 1 89 ? 11.203 10.053 -16.069 1.00 93.31 89 SER A C 1
ATOM 722 O O . SER A 1 89 ? 10.631 10.206 -14.991 1.00 93.31 89 SER A O 1
ATOM 724 N N . GLU A 1 90 ? 10.924 9.030 -16.875 1.00 91.69 90 GLU A N 1
ATOM 725 C CA . GLU A 1 90 ? 9.946 7.988 -16.562 1.00 91.69 90 GLU A CA 1
ATOM 726 C C . GLU A 1 90 ? 10.423 7.132 -15.390 1.00 91.69 90 GLU A C 1
ATOM 728 O O . GLU A 1 90 ? 9.642 6.855 -14.481 1.00 91.69 90 GLU A O 1
ATOM 733 N N . LEU A 1 91 ? 11.706 6.768 -15.358 1.00 92.44 91 LEU A N 1
ATOM 734 C CA . LEU A 1 91 ? 12.304 6.027 -14.251 1.00 92.44 91 LEU A CA 1
ATOM 735 C C . LEU A 1 91 ? 12.195 6.803 -12.930 1.00 92.44 91 LEU A C 1
ATOM 737 O O . LEU A 1 91 ? 11.776 6.236 -11.918 1.00 92.44 91 LEU A O 1
ATOM 741 N N . ILE A 1 92 ? 12.520 8.100 -12.947 1.00 93.56 92 ILE A N 1
ATOM 742 C CA . ILE A 1 92 ? 12.407 8.983 -11.777 1.00 93.56 92 ILE A CA 1
ATOM 743 C C . ILE A 1 92 ? 10.953 9.051 -11.303 1.00 93.56 92 ILE A C 1
ATOM 745 O O . ILE A 1 92 ? 10.683 8.784 -10.134 1.00 93.56 92 ILE A O 1
ATOM 749 N N . ASN A 1 93 ? 10.005 9.328 -12.202 1.00 92.94 93 ASN A N 1
ATOM 750 C CA . ASN A 1 93 ? 8.586 9.422 -11.847 1.00 92.94 93 ASN A CA 1
ATOM 751 C C . ASN A 1 93 ? 8.048 8.112 -11.257 1.00 92.94 93 ASN A C 1
ATOM 753 O O . ASN A 1 93 ? 7.359 8.124 -10.236 1.00 92.94 93 ASN A O 1
ATOM 757 N N . ASN A 1 94 ? 8.393 6.973 -11.861 1.00 90.69 94 ASN A N 1
ATOM 758 C CA . ASN A 1 94 ? 7.987 5.662 -11.360 1.00 90.69 94 ASN A CA 1
ATOM 759 C C . ASN A 1 94 ? 8.589 5.353 -9.983 1.00 90.69 94 ASN A C 1
ATOM 761 O O . ASN A 1 94 ? 7.903 4.791 -9.129 1.00 90.69 94 ASN A O 1
ATOM 765 N N . SER A 1 95 ? 9.840 5.754 -9.750 1.00 91.94 95 SER A N 1
ATOM 766 C CA . SER A 1 95 ? 10.523 5.564 -8.466 1.00 91.94 95 SER A CA 1
ATOM 767 C C . SER A 1 95 ? 9.917 6.437 -7.366 1.00 91.94 95 SER A C 1
ATOM 769 O O . SER A 1 95 ? 9.656 5.944 -6.270 1.00 91.94 95 SER A O 1
ATOM 771 N N . ILE A 1 96 ? 9.617 7.706 -7.668 1.00 95.31 96 ILE A N 1
ATOM 772 C CA . ILE A 1 96 ? 8.922 8.618 -6.746 1.00 95.31 96 ILE A CA 1
ATOM 773 C C . ILE A 1 96 ? 7.548 8.053 -6.386 1.00 95.31 96 ILE A C 1
ATOM 775 O O . ILE A 1 96 ? 7.197 8.002 -5.210 1.00 95.31 96 ILE A O 1
ATOM 779 N N . MET A 1 97 ? 6.781 7.580 -7.372 1.00 93.19 97 MET A N 1
ATOM 780 C CA . MET A 1 97 ? 5.469 6.984 -7.123 1.00 93.19 97 MET A CA 1
ATOM 781 C C . MET A 1 97 ? 5.570 5.751 -6.216 1.00 93.19 97 MET A C 1
ATOM 783 O O . MET A 1 97 ? 4.817 5.643 -5.251 1.00 93.19 97 MET A O 1
ATOM 787 N N . ALA A 1 98 ? 6.514 4.844 -6.483 1.00 92.69 98 ALA A N 1
ATOM 788 C CA . ALA A 1 98 ? 6.727 3.667 -5.644 1.00 92.69 98 ALA A CA 1
ATOM 789 C C . ALA A 1 98 ? 7.105 4.058 -4.204 1.00 92.69 98 ALA A C 1
ATOM 791 O O . ALA A 1 98 ? 6.560 3.500 -3.252 1.00 92.69 98 ALA A O 1
ATOM 792 N N . PHE A 1 99 ? 7.964 5.068 -4.037 1.00 95.44 99 PHE A N 1
ATOM 793 C CA . PHE A 1 99 ? 8.343 5.596 -2.728 1.00 95.44 99 PHE A CA 1
ATOM 794 C C . PHE A 1 99 ? 7.164 6.234 -1.977 1.00 95.44 99 PHE A C 1
ATOM 796 O O . PHE A 1 99 ? 6.963 5.947 -0.798 1.00 95.44 99 PHE A O 1
ATOM 803 N N . LEU A 1 100 ? 6.334 7.038 -2.650 1.00 97.31 100 LEU A N 1
ATOM 804 C CA . LEU A 1 100 ? 5.130 7.621 -2.047 1.00 97.31 100 LEU A CA 1
ATOM 805 C C . LEU A 1 100 ? 4.169 6.541 -1.545 1.00 97.31 100 LEU A C 1
ATOM 807 O O . LEU A 1 100 ? 3.619 6.669 -0.453 1.00 97.31 100 LEU A O 1
ATOM 811 N N . VAL A 1 101 ? 3.992 5.454 -2.300 1.00 97.25 101 VAL A N 1
ATOM 812 C CA . VAL A 1 101 ? 3.123 4.352 -1.868 1.00 97.25 101 VAL A CA 1
ATOM 813 C C . VAL A 1 101 ? 3.699 3.622 -0.649 1.00 97.25 101 VAL A C 1
ATOM 815 O O . VAL A 1 101 ? 2.932 3.245 0.237 1.00 97.25 101 VAL A O 1
ATOM 818 N N . ILE A 1 102 ? 5.027 3.495 -0.532 1.00 97.56 102 ILE A N 1
ATOM 819 C CA . ILE A 1 102 ? 5.662 3.001 0.705 1.00 97.56 102 ILE A CA 1
ATOM 820 C C . ILE A 1 102 ? 5.338 3.920 1.880 1.00 97.56 102 ILE A C 1
ATOM 822 O O . ILE A 1 102 ? 4.929 3.424 2.928 1.00 97.56 102 ILE A O 1
ATOM 826 N N . LEU A 1 103 ? 5.488 5.239 1.719 1.00 98.12 103 LEU A N 1
ATOM 827 C CA . LEU A 1 103 ? 5.186 6.194 2.789 1.00 98.12 103 LEU A CA 1
ATOM 828 C C . LEU A 1 103 ? 3.727 6.103 3.239 1.00 98.12 103 LEU A C 1
ATOM 830 O O . LEU A 1 103 ? 3.463 6.107 4.439 1.00 98.12 103 LEU A O 1
ATOM 834 N N . VAL A 1 104 ? 2.789 5.958 2.300 1.00 98.19 104 VAL A N 1
ATOM 835 C CA . VAL A 1 104 ? 1.376 5.708 2.619 1.00 98.19 104 VAL A CA 1
ATOM 836 C C . VAL A 1 104 ? 1.224 4.398 3.393 1.00 98.19 104 VAL A C 1
ATOM 838 O O . VAL A 1 104 ? 0.557 4.373 4.424 1.00 98.19 104 VAL A O 1
ATOM 841 N N . GLY A 1 105 ? 1.868 3.320 2.941 1.00 98.25 105 GLY A N 1
ATOM 842 C CA . GLY A 1 105 ? 1.842 2.027 3.622 1.00 98.25 105 GLY A CA 1
ATOM 843 C C . GLY A 1 105 ? 2.331 2.111 5.070 1.00 98.25 105 GLY A C 1
ATOM 844 O O . GLY A 1 105 ? 1.629 1.679 5.982 1.00 98.25 105 GLY A O 1
ATOM 845 N N . ILE A 1 106 ? 3.492 2.733 5.289 1.00 98.38 106 ILE A N 1
ATOM 846 C CA . ILE A 1 106 ? 4.073 2.969 6.619 1.00 98.38 106 ILE A CA 1
ATOM 847 C C . ILE A 1 106 ? 3.160 3.864 7.462 1.00 98.38 106 ILE A C 1
ATOM 849 O O . ILE A 1 106 ? 2.896 3.546 8.619 1.00 98.38 106 ILE A O 1
ATOM 853 N N . GLY A 1 107 ? 2.630 4.945 6.886 1.00 98.44 107 GLY A N 1
ATOM 854 C CA . GLY A 1 107 ? 1.706 5.847 7.570 1.00 98.44 107 GLY A CA 1
ATOM 855 C C . GLY A 1 107 ? 0.464 5.126 8.092 1.00 98.44 107 GLY A C 1
ATOM 856 O O . GLY A 1 107 ? 0.044 5.370 9.218 1.00 98.44 107 GLY A O 1
ATOM 857 N N . LEU A 1 108 ? -0.082 4.179 7.325 1.00 98.44 108 LEU A N 1
ATOM 858 C CA . LEU A 1 108 ? -1.219 3.362 7.757 1.00 98.44 108 LEU A CA 1
ATOM 859 C C . LEU A 1 108 ? -0.862 2.349 8.851 1.00 98.44 108 LEU A C 1
ATOM 861 O O . LEU A 1 108 ? -1.700 2.078 9.709 1.00 98.44 108 LEU A O 1
ATOM 865 N N . LEU A 1 109 ? 0.358 1.803 8.846 1.00 98.38 109 LEU A N 1
ATOM 866 C CA . LEU A 1 109 ? 0.837 0.945 9.934 1.00 98.38 109 LEU A CA 1
ATOM 867 C C . LEU A 1 109 ? 0.980 1.737 11.236 1.00 98.38 109 LEU A C 1
ATOM 869 O O . LEU A 1 109 ? 0.434 1.330 12.255 1.00 98.38 109 LEU A O 1
ATOM 873 N N . ILE A 1 110 ? 1.621 2.906 11.175 1.00 98.12 110 ILE A N 1
ATOM 874 C CA . ILE A 1 110 ? 1.744 3.817 12.320 1.00 98.12 110 ILE A CA 1
ATOM 875 C C . ILE A 1 110 ? 0.354 4.215 12.829 1.00 98.12 110 ILE A C 1
ATOM 877 O O . ILE A 1 110 ? 0.083 4.174 14.026 1.00 98.12 110 ILE A O 1
ATOM 881 N N . PHE A 1 111 ? -0.555 4.565 11.918 1.00 96.69 111 PHE A N 1
ATOM 882 C CA . PHE A 1 111 ? -1.929 4.912 12.263 1.00 96.69 111 PHE A CA 1
ATOM 883 C C . PHE A 1 111 ? -2.671 3.756 12.951 1.00 96.69 111 PHE A C 1
ATOM 885 O O . PHE A 1 111 ? -3.386 3.977 13.924 1.00 96.69 111 PHE A O 1
ATOM 892 N N . SER A 1 112 ? -2.460 2.517 12.500 1.00 97.62 112 SER A N 1
ATOM 893 C CA . SER A 1 112 ? -2.983 1.324 13.170 1.00 97.62 112 SER A CA 1
ATOM 894 C C . SER A 1 112 ? -2.443 1.177 14.593 1.00 97.62 112 SER A C 1
ATOM 896 O O . SER A 1 112 ? -3.215 0.880 15.501 1.00 97.62 112 SER A O 1
ATOM 898 N N . ASP A 1 113 ? -1.145 1.394 14.804 1.00 96.56 113 ASP A N 1
ATOM 899 C CA . ASP A 1 113 ? -0.540 1.297 16.137 1.00 96.56 113 ASP A CA 1
ATOM 900 C C . ASP A 1 113 ? -1.095 2.371 17.086 1.00 96.56 113 ASP A C 1
ATOM 902 O O . ASP A 1 113 ? -1.364 2.090 18.255 1.00 96.56 113 ASP A O 1
ATOM 906 N N . PHE A 1 114 ? -1.363 3.580 16.580 1.00 95.94 114 PHE A N 1
ATOM 907 C CA . PHE A 1 114 ? -2.047 4.624 17.348 1.00 95.94 114 PHE A CA 1
ATOM 908 C C . PHE A 1 114 ? -3.463 4.217 17.772 1.00 95.94 114 PHE A C 1
ATOM 910 O O . PHE A 1 114 ? -3.831 4.428 18.929 1.00 95.94 114 PHE A O 1
ATOM 917 N N . ILE A 1 115 ? -4.249 3.623 16.867 1.00 94.62 115 ILE A N 1
ATOM 918 C CA . ILE A 1 115 ? -5.598 3.131 17.189 1.00 94.62 115 ILE A CA 1
ATOM 919 C C . ILE A 1 115 ? -5.521 2.060 18.278 1.00 94.62 115 ILE A C 1
ATOM 921 O O . ILE A 1 115 ? -6.281 2.119 19.243 1.00 94.62 115 ILE A O 1
ATOM 925 N N . LYS A 1 116 ? -4.588 1.113 18.147 1.00 95.00 116 LYS A N 1
ATOM 926 C CA . LYS A 1 116 ? -4.404 0.029 19.113 1.00 95.00 116 LYS A CA 1
ATOM 927 C C . LYS A 1 116 ? -4.071 0.561 20.505 1.00 95.00 116 LYS A C 1
ATOM 929 O O . LYS A 1 116 ? -4.755 0.233 21.469 1.00 95.00 116 LYS A O 1
ATOM 934 N N . ASN A 1 117 ? -3.046 1.406 20.605 1.00 93.00 117 ASN A N 1
ATOM 935 C CA . ASN A 1 117 ? -2.584 1.933 21.889 1.00 93.00 117 ASN A CA 1
ATOM 936 C C . ASN A 1 117 ? -3.653 2.806 22.558 1.00 93.00 117 ASN A C 1
ATOM 938 O O . ASN A 1 117 ? -3.874 2.693 23.759 1.00 93.00 117 ASN A O 1
ATOM 942 N N . GLY A 1 118 ? -4.362 3.637 21.789 1.00 89.44 118 GLY A N 1
ATOM 943 C CA . GLY A 1 118 ? -5.469 4.423 22.332 1.00 89.44 118 GLY A CA 1
ATOM 944 C C . GLY A 1 118 ? -6.691 3.582 22.718 1.00 89.44 118 GLY A C 1
ATOM 945 O O . GLY A 1 118 ? -7.398 3.940 23.655 1.00 89.44 118 GLY A O 1
ATOM 946 N N . GLY A 1 119 ? -6.915 2.444 22.051 1.00 87.38 119 GLY A N 1
ATOM 947 C CA . GLY A 1 119 ? -7.927 1.460 22.443 1.00 87.38 119 GLY A CA 1
ATOM 948 C C . GLY A 1 119 ? -7.645 0.841 23.808 1.00 87.38 119 GLY A C 1
ATOM 949 O O . GLY A 1 119 ? -8.539 0.820 24.646 1.00 87.38 119 GLY A O 1
ATOM 950 N N . VAL A 1 120 ? -6.396 0.432 24.055 1.00 87.38 120 VAL A N 1
ATOM 951 C CA . VAL A 1 120 ? -5.968 -0.116 25.356 1.00 87.38 120 VAL A CA 1
ATOM 952 C C . VAL A 1 120 ? -6.166 0.906 26.477 1.00 87.38 120 VAL A C 1
ATOM 954 O O . VAL A 1 120 ? -6.775 0.592 27.491 1.00 87.38 120 VAL A O 1
ATOM 957 N N . LEU A 1 121 ? -5.735 2.155 26.268 1.00 85.62 121 LEU A N 1
ATOM 958 C CA . LEU A 1 121 ? -5.903 3.221 27.265 1.00 85.62 121 LEU A CA 1
ATOM 959 C C . LEU A 1 121 ? -7.376 3.501 27.587 1.00 85.62 121 LEU A C 1
ATOM 961 O O . LEU A 1 121 ? -7.722 3.795 28.729 1.00 85.62 121 LEU A O 1
ATOM 965 N N . LYS A 1 122 ? -8.249 3.425 26.578 1.00 85.75 122 LYS A N 1
ATOM 966 C CA . LYS A 1 122 ? -9.687 3.600 26.775 1.00 85.75 122 LYS A CA 1
ATOM 967 C C . LYS A 1 122 ? -10.277 2.458 27.605 1.00 85.75 122 LYS A C 1
ATOM 969 O O . LYS A 1 122 ? -11.040 2.724 28.523 1.00 85.75 122 LYS A O 1
ATOM 974 N N . GLU A 1 123 ? -9.902 1.217 27.306 1.00 85.25 123 GLU A N 1
ATOM 975 C CA . GLU A 1 123 ? -10.359 0.035 28.043 1.00 85.25 123 GLU A CA 1
ATOM 976 C C . GLU A 1 123 ? -9.911 0.066 29.512 1.00 85.25 123 GLU A C 1
ATOM 978 O O . GLU A 1 123 ? -10.719 -0.165 30.406 1.00 85.25 123 GLU A O 1
ATOM 983 N N . GLU A 1 124 ? -8.653 0.429 29.779 1.00 84.50 124 GLU A N 1
ATOM 984 C CA . GLU A 1 124 ? -8.140 0.593 31.146 1.00 84.50 124 GLU A CA 1
ATOM 985 C C . GLU A 1 124 ? -8.905 1.672 31.929 1.00 84.50 124 GLU A C 1
ATOM 987 O O . GLU A 1 124 ? -9.236 1.485 33.103 1.00 84.50 124 GLU A O 1
ATOM 992 N N . ASN A 1 125 ? -9.218 2.797 31.281 1.00 83.38 125 ASN A N 1
ATOM 993 C CA . ASN A 1 125 ? -9.980 3.876 31.901 1.00 83.38 125 ASN A CA 1
ATOM 994 C C . ASN A 1 125 ? -11.435 3.468 32.188 1.00 83.38 125 ASN A C 1
ATOM 996 O O . ASN A 1 125 ? -11.944 3.764 33.267 1.00 83.38 125 ASN A O 1
ATOM 1000 N N . ASP A 1 126 ? -12.078 2.755 31.260 1.00 84.25 126 ASP A N 1
ATOM 1001 C CA . ASP A 1 126 ? -13.454 2.262 31.407 1.00 84.25 126 ASP A CA 1
ATOM 1002 C C . ASP A 1 126 ? -13.578 1.157 32.485 1.00 84.25 126 ASP A C 1
ATOM 1004 O O . ASP A 1 126 ? -14.667 0.933 33.004 1.00 84.25 126 ASP A O 1
ATOM 1008 N N . LEU A 1 127 ? -12.483 0.471 32.845 1.00 78.56 127 LEU A N 1
ATOM 1009 C CA . LEU A 1 127 ? -12.436 -0.521 33.935 1.00 78.56 127 LEU A CA 1
ATOM 1010 C C . LEU A 1 127 ? -12.173 0.088 35.323 1.00 78.56 127 LEU A C 1
ATOM 1012 O O . LEU A 1 127 ? -12.377 -0.588 36.333 1.00 78.56 127 LEU A O 1
ATOM 1016 N N . THR A 1 128 ? -11.667 1.322 35.382 1.00 75.62 128 THR A N 1
ATOM 1017 C CA . THR A 1 128 ? -11.222 1.963 36.633 1.00 75.62 128 THR A CA 1
ATOM 1018 C C . THR A 1 128 ? -12.267 2.919 37.225 1.00 75.62 128 THR A C 1
ATOM 1020 O O . THR A 1 128 ? -12.221 3.197 38.425 1.00 75.62 128 THR A O 1
ATOM 1023 N N . ILE A 1 129 ? -13.195 3.427 36.406 1.00 57.28 129 ILE A N 1
ATOM 1024 C CA . ILE A 1 129 ? -14.280 4.350 36.796 1.00 57.28 129 ILE A CA 1
ATOM 1025 C C . ILE A 1 129 ? -15.596 3.578 36.901 1.00 57.28 129 ILE A C 1
ATOM 1027 O O . ILE A 1 129 ? -16.334 3.824 37.882 1.00 57.28 129 ILE A O 1
#

Secondary structure (DSSP, 8-state):
----GGGT-HHHHTTSTTTTHHHHHHHHHHHHHHHHHHHHHHHHHHHHHH-SS-HHHHHHHHHHHHHHHHHHHHHHHHHHHTGGGS-HHHHHHHHHHHHHHHHHHHHHHHHHHHHHHHHHHHHHHHHH-

Solvent-accessible surface area (backbone atoms only — not comparable to full-atom values): 6776 Å² total; per-residue (Å²): 133,88,78,76,72,75,77,78,54,57,77,78,29,74,86,45,98,54,33,78,52,44,60,53,53,54,51,52,53,49,52,44,54,50,53,20,52,51,28,42,53,53,16,53,52,39,27,76,74,71,38,72,55,33,73,67,25,21,52,24,24,35,52,19,10,51,38,30,37,51,46,23,53,54,47,50,54,50,49,65,73,50,46,90,78,48,52,72,69,55,48,49,52,54,50,52,52,33,50,52,38,34,52,52,10,51,51,27,36,54,50,16,53,52,24,49,56,52,30,53,55,50,52,57,50,69,74,74,112

Radius of gyration: 20.87 Å; Cα contacts (8 Å, |Δi|>4): 111; chains: 1; bounding box: 36×26×74 Å